Protein AF-A0A4R3JWD0-F1 (afdb_monomer_lite)

Organism: NCBI:txid1914471

Structure (mmCIF, N/CA/C/O backbone):
data_AF-A0A4R3JWD0-F1
#
_entry.id   AF-A0A4R3JWD0-F1
#
loop_
_atom_site.group_PDB
_atom_site.id
_atom_site.type_symbol
_atom_site.label_atom_id
_atom_site.label_alt_id
_atom_site.label_comp_id
_atom_site.label_asym_id
_atom_site.label_entity_id
_atom_site.label_seq_id
_atom_site.pdbx_PDB_ins_code
_atom_site.Cartn_x
_atom_site.Cartn_y
_atom_site.Cartn_z
_atom_site.occupancy
_atom_site.B_iso_or_equiv
_atom_site.auth_seq_id
_atom_site.auth_comp_id
_atom_site.auth_asym_id
_atom_site.auth_atom_id
_atom_site.pdbx_PDB_model_num
ATOM 1 N N . MET A 1 1 ? 5.693 50.797 10.948 1.00 43.53 1 MET A N 1
ATOM 2 C CA . MET A 1 1 ? 4.697 49.925 10.291 1.00 43.53 1 MET A CA 1
ATOM 3 C C . MET A 1 1 ? 4.911 49.961 8.788 1.00 43.53 1 MET A C 1
ATOM 5 O O . MET A 1 1 ? 5.354 50.984 8.287 1.00 43.53 1 MET A O 1
ATOM 9 N N . SER A 1 2 ? 4.553 48.856 8.132 1.00 38.19 2 SER A N 1
ATOM 10 C CA . SER A 1 2 ? 4.403 48.661 6.682 1.00 38.19 2 SER A CA 1
ATOM 11 C C . SER A 1 2 ? 5.582 48.014 5.961 1.00 38.19 2 SER A C 1
ATOM 13 O O . SER A 1 2 ? 6.417 48.653 5.329 1.00 38.19 2 SER A O 1
ATOM 15 N N . ALA A 1 3 ? 5.560 46.682 6.027 1.00 42.00 3 ALA A N 1
ATOM 16 C CA . ALA A 1 3 ? 6.146 45.798 5.037 1.00 42.00 3 ALA A CA 1
ATOM 17 C C . ALA A 1 3 ? 5.497 46.051 3.668 1.00 42.00 3 ALA A C 1
ATOM 19 O O . ALA A 1 3 ? 4.273 46.160 3.567 1.00 42.00 3 ALA A O 1
ATOM 20 N N . LYS A 1 4 ? 6.308 46.111 2.610 1.00 38.50 4 LYS A N 1
ATOM 21 C CA . LYS A 1 4 ? 5.825 46.105 1.229 1.00 38.50 4 LYS A CA 1
ATOM 22 C C . LYS A 1 4 ? 6.201 44.769 0.597 1.00 38.50 4 LYS A C 1
ATOM 24 O O . LYS A 1 4 ? 7.335 44.552 0.190 1.00 38.50 4 LYS A O 1
ATOM 29 N N . THR A 1 5 ? 5.227 43.869 0.559 1.00 49.50 5 THR A N 1
ATOM 30 C CA . THR A 1 5 ? 5.233 42.627 -0.218 1.00 49.50 5 THR A CA 1
ATOM 31 C C . THR A 1 5 ? 5.431 42.936 -1.703 1.00 49.50 5 THR A C 1
ATOM 33 O O . THR A 1 5 ? 4.616 43.649 -2.293 1.00 49.50 5 THR A O 1
ATOM 36 N N . ALA A 1 6 ? 6.486 42.394 -2.314 1.00 43.38 6 ALA A N 1
ATOM 37 C CA . ALA A 1 6 ? 6.691 42.439 -3.759 1.00 43.38 6 ALA A CA 1
ATOM 38 C C . ALA A 1 6 ? 6.227 41.118 -4.392 1.00 43.38 6 ALA A C 1
ATOM 40 O O . ALA A 1 6 ? 6.686 40.030 -4.057 1.00 43.38 6 ALA A O 1
ATOM 41 N N . LYS A 1 7 ? 5.255 41.259 -5.289 1.00 51.94 7 LYS A N 1
ATOM 42 C CA . LYS A 1 7 ? 4.573 40.238 -6.084 1.00 51.94 7 LYS A CA 1
ATOM 43 C C . LYS A 1 7 ? 5.554 39.558 -7.051 1.00 51.94 7 LYS A C 1
ATOM 45 O O . LYS A 1 7 ? 6.137 40.236 -7.891 1.00 51.94 7 LYS A O 1
ATOM 50 N N . ALA A 1 8 ? 5.697 38.234 -6.970 1.00 51.66 8 ALA A N 1
ATOM 51 C CA . ALA A 1 8 ? 6.446 37.445 -7.947 1.00 51.66 8 ALA A CA 1
ATOM 52 C C . ALA A 1 8 ? 5.683 37.422 -9.286 1.00 51.66 8 ALA A C 1
ATOM 54 O O . ALA A 1 8 ? 4.585 36.875 -9.382 1.00 51.66 8 ALA A O 1
ATOM 55 N N . GLY A 1 9 ? 6.228 38.095 -10.301 1.00 44.94 9 GLY A N 1
ATOM 56 C CA . GLY A 1 9 ? 5.673 38.141 -11.652 1.00 44.94 9 GLY A CA 1
ATOM 57 C C . GLY A 1 9 ? 6.177 36.979 -12.504 1.00 44.94 9 GLY A C 1
ATOM 58 O O . GLY A 1 9 ? 7.372 36.701 -12.532 1.00 44.94 9 GLY A O 1
ATOM 59 N N . SER A 1 10 ? 5.263 36.331 -13.228 1.00 64.62 10 SER A N 1
ATOM 60 C CA . SER A 1 10 ? 5.551 35.334 -14.262 1.00 64.62 10 SER A CA 1
ATOM 61 C C . SER A 1 10 ? 6.258 35.992 -15.455 1.00 64.62 10 SER A C 1
ATOM 63 O O . SER A 1 10 ? 5.617 36.400 -16.430 1.00 64.62 10 SER A O 1
ATOM 65 N N . ALA A 1 11 ? 7.575 36.155 -15.380 1.00 67.19 11 ALA A N 1
ATOM 66 C CA . ALA A 1 11 ? 8.356 36.568 -16.536 1.00 67.19 11 ALA A CA 1
ATOM 67 C C . ALA A 1 11 ? 8.337 35.430 -17.571 1.00 67.19 11 ALA A C 1
ATOM 69 O O . ALA A 1 11 ? 8.742 34.307 -17.277 1.00 67.19 11 ALA A O 1
ATOM 70 N N . LYS A 1 12 ? 7.821 35.700 -18.778 1.00 69.06 12 LYS A N 1
ATOM 71 C CA . LYS A 1 12 ? 7.884 34.748 -19.895 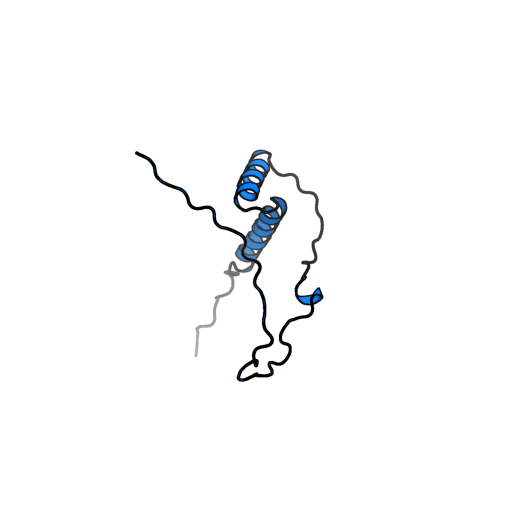1.00 69.06 12 LYS A CA 1
ATOM 72 C C . LYS A 1 12 ? 9.344 34.618 -20.320 1.00 69.06 12 LYS A C 1
ATOM 74 O O . LYS A 1 12 ? 9.938 35.610 -20.742 1.00 69.06 12 LYS A O 1
ATOM 79 N N . ILE A 1 13 ? 9.903 33.417 -20.191 1.00 78.12 13 ILE A N 1
ATOM 80 C CA . ILE A 1 13 ? 11.258 33.111 -20.650 1.00 78.12 13 ILE A CA 1
ATOM 81 C C . ILE A 1 13 ? 11.278 33.303 -22.172 1.00 78.12 13 ILE A C 1
ATOM 83 O O . ILE A 1 13 ? 10.476 32.700 -22.887 1.00 78.12 13 ILE A O 1
ATOM 87 N N . LYS A 1 14 ? 12.140 34.204 -22.653 1.00 76.38 14 LYS A N 1
ATOM 88 C CA . LYS A 1 14 ? 12.415 34.395 -24.079 1.00 76.38 14 LYS A CA 1
ATOM 89 C C . LYS A 1 14 ? 13.672 33.602 -24.395 1.00 76.38 14 LYS A C 1
ATOM 91 O O . LYS A 1 14 ? 14.740 33.957 -23.913 1.00 76.38 14 LYS A O 1
ATOM 96 N N . TYR A 1 15 ? 13.512 32.526 -25.147 1.00 82.31 15 TYR A N 1
ATOM 97 C CA . TYR A 1 15 ? 14.631 31.731 -25.631 1.00 82.31 15 TYR A CA 1
ATOM 98 C C . TYR A 1 15 ? 15.225 32.405 -26.870 1.00 82.31 15 TYR A C 1
ATOM 100 O O . TYR A 1 15 ? 14.486 32.927 -27.708 1.00 82.31 15 TYR A O 1
ATOM 108 N N . THR A 1 16 ? 16.549 32.419 -26.950 1.00 77.06 16 THR A N 1
ATOM 109 C CA . THR A 1 16 ? 17.345 32.871 -28.096 1.00 77.06 16 THR A CA 1
ATOM 110 C C . THR A 1 16 ? 18.126 31.677 -28.638 1.00 77.06 16 THR A C 1
ATOM 112 O O . THR A 1 16 ? 18.514 30.807 -27.859 1.00 77.06 16 THR A O 1
ATOM 115 N N . ASP A 1 17 ? 18.328 31.613 -29.958 1.00 76.25 17 ASP A N 1
ATOM 116 C CA . ASP A 1 17 ? 19.022 30.513 -30.651 1.00 76.25 17 ASP A CA 1
ATOM 117 C C . ASP A 1 17 ? 20.544 30.571 -30.414 1.00 76.25 17 ASP A C 1
ATOM 119 O O . ASP A 1 17 ? 21.342 30.823 -31.317 1.00 76.25 17 ASP A O 1
ATOM 123 N N . GLU A 1 18 ? 20.951 30.413 -29.159 1.00 81.00 18 GLU A N 1
ATOM 124 C CA . GLU A 1 18 ? 22.352 30.369 -28.758 1.00 81.00 18 GLU A CA 1
ATOM 125 C C . GLU A 1 18 ? 22.985 29.022 -29.136 1.00 81.00 18 GLU A C 1
ATOM 127 O O . GLU A 1 18 ? 22.302 27.992 -29.145 1.00 81.00 18 GLU A O 1
ATOM 132 N N . PRO A 1 19 ? 24.292 28.999 -29.457 1.00 79.19 19 PRO A N 1
ATOM 133 C CA . PRO A 1 19 ? 24.974 27.765 -29.806 1.00 79.19 19 PRO A CA 1
ATOM 134 C C . PRO A 1 19 ? 24.944 26.800 -28.616 1.00 79.19 19 PRO A C 1
ATOM 136 O O . PRO A 1 19 ? 25.497 27.073 -27.551 1.00 79.19 19 PRO A O 1
ATOM 139 N N . LEU A 1 20 ? 24.290 25.656 -28.816 1.00 73.81 20 LEU A N 1
ATOM 140 C CA . LEU A 1 20 ? 24.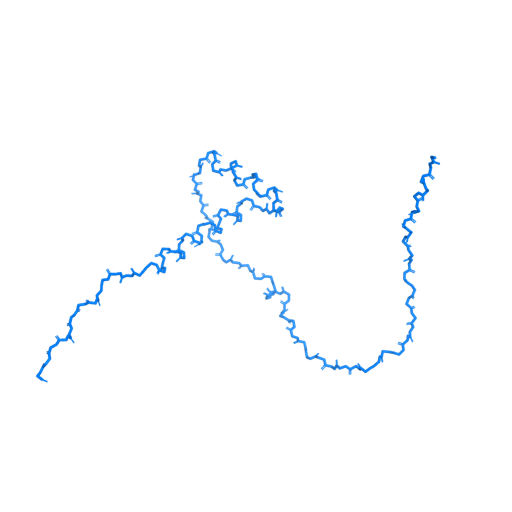374 24.500 -27.929 1.00 73.81 20 LEU A CA 1
ATOM 141 C C . LEU A 1 20 ? 25.857 24.112 -27.865 1.00 73.81 20 LEU A C 1
ATOM 143 O O . LEU A 1 20 ? 26.462 23.946 -28.919 1.00 73.81 20 LEU A O 1
ATOM 147 N N . GLY A 1 21 ? 26.445 24.083 -26.667 1.00 80.19 21 GLY A N 1
ATOM 148 C CA . GLY A 1 21 ? 27.884 23.879 -26.452 1.00 80.19 21 GLY A CA 1
ATOM 149 C C . GLY A 1 21 ? 28.397 22.509 -26.917 1.00 80.19 21 GLY A C 1
ATOM 150 O O . GLY A 1 21 ? 28.061 22.016 -27.985 1.00 80.19 21 GLY A O 1
ATOM 151 N N . GLU A 1 22 ? 29.247 21.858 -26.130 1.00 79.62 22 GLU A N 1
ATOM 152 C CA . GLU A 1 22 ? 29.704 20.507 -26.474 1.00 79.62 22 GLU A CA 1
ATOM 153 C C . GLU A 1 22 ? 28.536 19.514 -26.335 1.00 79.62 22 GLU A C 1
ATOM 155 O O . GLU A 1 22 ? 28.012 19.297 -25.243 1.00 79.62 22 GLU A O 1
ATOM 160 N N . ILE A 1 23 ? 28.076 18.963 -27.463 1.00 81.12 23 ILE A N 1
ATOM 161 C CA . ILE A 1 23 ? 26.947 18.028 -27.518 1.00 81.12 23 ILE A CA 1
ATOM 162 C C . ILE A 1 23 ? 27.497 16.608 -27.406 1.00 81.12 23 ILE A C 1
ATOM 164 O O . ILE A 1 23 ? 28.217 16.145 -28.289 1.00 81.12 23 ILE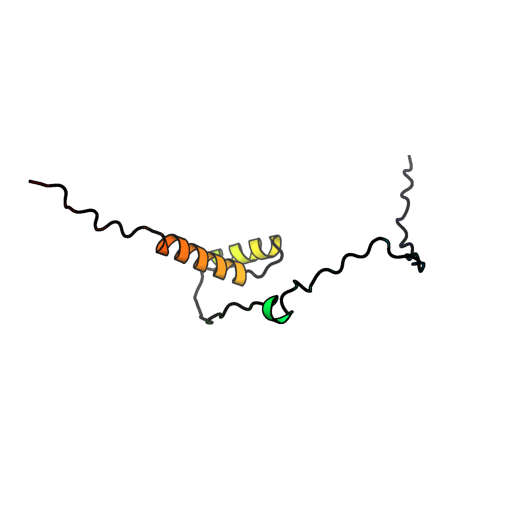 A O 1
ATOM 168 N N . GLU A 1 24 ? 27.113 15.897 -26.352 1.00 81.06 24 GLU A N 1
ATOM 169 C CA . GLU A 1 24 ? 27.395 14.472 -26.203 1.00 81.06 24 GLU A CA 1
ATOM 170 C C . GLU A 1 24 ? 26.151 13.664 -26.600 1.00 81.06 24 GLU A C 1
ATOM 172 O O . GLU A 1 24 ? 25.057 13.869 -26.071 1.00 81.06 24 GLU A O 1
ATOM 177 N N . VAL A 1 25 ? 26.296 12.767 -27.581 1.00 80.50 25 VAL A N 1
ATOM 178 C CA . VAL A 1 25 ? 25.191 11.921 -28.050 1.00 80.50 25 VAL A CA 1
ATOM 179 C C . VAL A 1 25 ? 25.048 10.742 -27.099 1.00 80.50 25 VAL A C 1
ATOM 181 O O . VAL A 1 25 ? 25.839 9.801 -27.140 1.00 80.50 25 VAL A O 1
ATOM 184 N N . ILE A 1 26 ? 24.022 10.787 -26.253 1.00 81.06 26 ILE A N 1
ATOM 185 C CA . ILE A 1 26 ? 23.698 9.683 -25.354 1.00 81.06 26 ILE A CA 1
ATOM 186 C C . ILE A 1 26 ? 22.730 8.733 -26.078 1.00 81.06 26 ILE A C 1
ATOM 188 O O . ILE A 1 26 ? 21.734 9.205 -26.635 1.00 81.06 26 ILE A O 1
ATOM 192 N N . PRO A 1 27 ? 22.992 7.413 -26.110 1.00 83.12 27 PRO A N 1
ATOM 193 C CA . PRO A 1 27 ? 22.024 6.448 -26.628 1.00 83.12 27 PRO A CA 1
ATOM 194 C C . PRO A 1 27 ? 20.724 6.511 -25.819 1.00 83.12 27 PRO A C 1
ATOM 196 O O . PRO A 1 27 ? 20.762 6.784 -24.626 1.00 83.12 27 PRO A O 1
ATOM 199 N N . ASP A 1 28 ? 19.579 6.244 -26.446 1.00 79.62 28 ASP A N 1
ATOM 200 C CA . ASP A 1 28 ? 18.297 6.214 -25.737 1.00 79.62 28 ASP A CA 1
ATOM 201 C C . ASP A 1 28 ? 18.302 5.083 -24.692 1.00 79.62 28 ASP A C 1
ATOM 203 O O . ASP A 1 28 ? 18.375 3.900 -25.024 1.00 79.62 28 ASP A O 1
ATOM 207 N N . PHE A 1 29 ? 18.309 5.465 -23.417 1.00 78.44 29 PHE A N 1
ATOM 208 C CA . PHE A 1 29 ? 18.308 4.569 -22.256 1.00 78.44 29 PHE A CA 1
ATOM 209 C C . PHE A 1 29 ? 16.941 4.530 -21.575 1.00 78.44 29 PHE A C 1
ATOM 211 O O . PHE A 1 29 ? 16.794 3.889 -20.529 1.00 78.44 29 PHE A O 1
ATOM 218 N N . LEU A 1 30 ? 15.950 5.249 -22.110 1.00 84.62 30 LEU A N 1
ATOM 219 C CA . LEU A 1 30 ? 14.630 5.248 -21.514 1.00 84.62 30 LEU A CA 1
ATOM 220 C C . LEU A 1 30 ? 13.900 3.963 -21.917 1.00 84.62 30 LEU A C 1
ATOM 222 O O . LEU A 1 30 ? 13.764 3.678 -23.108 1.00 84.62 30 LEU A O 1
ATOM 226 N N . PRO A 1 31 ? 13.405 3.179 -20.942 1.00 77.75 31 PRO A N 1
ATOM 227 C CA . PRO A 1 31 ? 12.504 2.087 -21.260 1.00 77.75 31 PRO A CA 1
ATOM 228 C C . PRO A 1 31 ? 11.264 2.659 -21.945 1.00 77.75 31 PRO A C 1
ATOM 230 O O . PRO A 1 31 ? 10.858 3.803 -21.700 1.00 77.75 31 PRO A O 1
ATOM 233 N N . SER A 1 32 ? 10.652 1.864 -22.815 1.00 84.00 32 SER A N 1
ATOM 234 C CA . SER A 1 32 ? 9.468 2.303 -23.544 1.00 84.00 32 SER A CA 1
ATOM 235 C C . SER A 1 32 ? 8.370 2.759 -22.565 1.00 84.00 32 SER A C 1
ATOM 237 O O . SER A 1 32 ? 8.268 2.235 -21.450 1.00 84.00 32 SER A O 1
ATOM 239 N N . PRO A 1 33 ? 7.482 3.697 -22.947 1.00 76.38 33 PRO A N 1
ATOM 240 C CA . PRO A 1 33 ? 6.395 4.142 -22.070 1.00 76.38 33 PRO A CA 1
ATOM 241 C C . PRO A 1 33 ? 5.526 3.002 -21.511 1.00 76.38 33 PRO A C 1
ATOM 243 O O . PRO A 1 33 ? 4.966 3.129 -20.424 1.00 76.38 33 PRO A O 1
ATOM 246 N N . ALA A 1 34 ? 5.425 1.883 -22.236 1.00 74.69 34 ALA A N 1
ATOM 247 C CA . ALA A 1 34 ? 4.725 0.681 -21.791 1.00 74.69 34 ALA A CA 1
ATOM 248 C C . ALA A 1 34 ? 5.471 -0.056 -20.663 1.00 74.69 34 ALA A C 1
ATOM 250 O O . ALA A 1 34 ? 4.839 -0.489 -19.702 1.00 74.69 34 ALA A O 1
ATOM 251 N N . GLU A 1 35 ? 6.798 -0.151 -20.746 1.00 72.38 35 GLU A N 1
ATOM 252 C CA . GLU A 1 35 ? 7.658 -0.741 -19.710 1.00 72.38 35 GLU A CA 1
ATOM 253 C C . GLU A 1 35 ? 7.749 0.157 -18.468 1.00 72.38 35 GLU A C 1
ATOM 255 O O . GLU A 1 35 ? 7.748 -0.338 -17.341 1.00 72.38 35 GLU A O 1
ATOM 260 N N . LEU A 1 36 ? 7.727 1.482 -18.655 1.00 69.69 36 LEU A N 1
ATOM 261 C CA . LEU A 1 36 ? 7.593 2.453 -17.561 1.00 69.69 36 LEU A CA 1
ATOM 262 C C . LEU A 1 36 ? 6.260 2.309 -16.810 1.00 69.69 36 LEU A C 1
ATOM 264 O O . LEU A 1 36 ? 6.179 2.598 -15.616 1.00 69.69 36 LEU A O 1
ATOM 268 N N . ALA A 1 37 ? 5.209 1.857 -17.495 1.00 65.31 37 ALA A N 1
ATOM 269 C CA . ALA A 1 37 ? 3.870 1.682 -16.949 1.00 65.31 37 ALA A CA 1
ATOM 270 C C . ALA A 1 37 ? 3.605 0.239 -16.481 1.00 65.31 37 ALA A C 1
ATOM 272 O O . ALA A 1 37 ? 2.509 -0.282 -16.706 1.00 65.31 37 ALA A O 1
ATOM 273 N N . PHE A 1 38 ? 4.579 -0.405 -15.825 1.00 62.41 38 PHE A N 1
ATOM 274 C CA . PHE A 1 38 ? 4.417 -1.750 -15.267 1.00 62.41 38 PHE A CA 1
ATOM 275 C C . PHE A 1 38 ? 3.140 -1.851 -14.413 1.00 62.41 38 PHE A C 1
ATOM 277 O O . PHE A 1 38 ? 2.971 -1.150 -13.410 1.00 62.41 38 PHE A O 1
ATOM 284 N N . ARG A 1 39 ? 2.216 -2.728 -14.821 1.00 63.16 39 ARG A N 1
ATOM 285 C CA . ARG A 1 39 ? 0.989 -3.039 -14.080 1.00 63.16 39 ARG A CA 1
ATOM 286 C C . ARG A 1 39 ? 1.155 -4.413 -13.449 1.00 63.16 39 ARG A C 1
ATOM 288 O O . ARG A 1 39 ? 1.198 -5.404 -14.164 1.00 63.16 39 ARG A O 1
ATOM 295 N N . GLU A 1 40 ? 1.221 -4.467 -12.122 1.00 66.88 40 GLU A N 1
ATOM 296 C CA . GLU A 1 40 ? 1.159 -5.734 -11.383 1.00 66.88 40 GLU A CA 1
ATOM 297 C C . GLU A 1 40 ? -0.123 -6.501 -11.766 1.00 66.88 40 GLU A C 1
ATOM 299 O O . GLU A 1 40 ? -1.222 -5.932 -11.742 1.00 66.88 40 GLU A O 1
ATOM 304 N N . GLU A 1 41 ? 0.012 -7.786 -12.114 1.00 72.38 41 GLU A N 1
ATOM 305 C CA . GLU A 1 41 ? -1.119 -8.683 -12.373 1.00 72.38 41 GLU A CA 1
ATOM 306 C C . GLU A 1 41 ? -1.911 -8.905 -11.075 1.00 72.38 41 GLU A C 1
ATOM 308 O O . GLU A 1 41 ? -1.557 -9.709 -10.216 1.00 72.38 41 GLU A O 1
ATOM 313 N N . GLY A 1 42 ? -2.983 -8.134 -10.893 1.00 77.00 42 GLY A N 1
ATOM 314 C CA . GLY A 1 42 ? -3.812 -8.193 -9.693 1.00 77.00 42 GLY A CA 1
ATOM 315 C C . GLY A 1 42 ? -4.994 -9.148 -9.840 1.00 77.00 42 GLY A C 1
ATOM 316 O O . GLY A 1 42 ? -5.908 -8.883 -10.622 1.00 77.00 42 GLY A O 1
ATOM 317 N N . VAL A 1 43 ? -5.052 -10.198 -9.016 1.00 85.50 43 VAL A N 1
ATOM 318 C CA . VAL A 1 43 ? -6.270 -11.008 -8.853 1.00 85.50 43 VAL A CA 1
ATOM 319 C C . VAL A 1 43 ? -7.233 -10.286 -7.911 1.00 85.50 43 VAL A C 1
ATOM 321 O O . VAL A 1 43 ? -6.916 -10.003 -6.754 1.00 85.50 43 VAL A O 1
ATOM 324 N N . LYS A 1 44 ? -8.439 -9.974 -8.395 1.00 86.25 44 LYS A N 1
ATOM 325 C CA . LYS A 1 44 ? -9.465 -9.310 -7.585 1.00 86.25 44 LYS A CA 1
ATOM 326 C C . LYS A 1 44 ? -10.182 -10.327 -6.700 1.00 86.25 44 LYS A C 1
ATOM 328 O O . LYS A 1 44 ? -10.873 -11.210 -7.198 1.00 86.25 44 LYS A O 1
ATOM 333 N N . ILE A 1 45 ? -10.089 -10.129 -5.390 1.00 87.25 45 ILE A N 1
ATOM 334 C CA . ILE A 1 45 ? -10.843 -10.887 -4.385 1.00 87.25 45 ILE A CA 1
ATOM 335 C C . ILE A 1 45 ? -11.772 -9.962 -3.589 1.00 87.25 45 ILE A C 1
ATOM 337 O O . ILE A 1 45 ? -11.583 -8.745 -3.568 1.00 87.25 45 ILE A O 1
ATOM 341 N N . THR A 1 46 ? -12.770 -10.539 -2.915 1.00 92.12 46 THR A N 1
ATOM 342 C CA . THR A 1 46 ? -13.617 -9.823 -1.948 1.00 92.12 46 THR A CA 1
ATOM 343 C C . THR A 1 46 ? -13.317 -10.347 -0.548 1.00 92.12 46 THR A C 1
ATOM 345 O O . THR A 1 46 ? -13.481 -11.534 -0.290 1.00 92.12 46 THR A O 1
ATOM 348 N N . LEU A 1 47 ? -12.876 -9.463 0.349 1.00 91.44 47 LEU A N 1
ATOM 349 C CA . LEU A 1 47 ? -12.535 -9.775 1.739 1.00 91.44 47 LEU A CA 1
ATOM 350 C C . LEU A 1 47 ? -13.311 -8.843 2.674 1.00 91.44 47 LEU A C 1
ATOM 352 O O . LEU A 1 47 ? -13.343 -7.630 2.456 1.00 91.44 47 LEU A O 1
ATOM 356 N N . ALA A 1 48 ? -13.905 -9.392 3.732 1.00 94.69 48 ALA A N 1
ATOM 357 C CA . ALA A 1 48 ? -14.514 -8.591 4.787 1.00 94.69 48 ALA A CA 1
ATOM 358 C C . ALA A 1 48 ? -13.433 -8.075 5.751 1.00 94.69 48 ALA A C 1
ATOM 360 O O . ALA A 1 48 ? -12.678 -8.855 6.326 1.00 94.69 48 ALA A O 1
ATOM 361 N N . LEU A 1 49 ? -13.375 -6.756 5.944 1.00 94.12 49 LEU A N 1
ATOM 362 C CA . L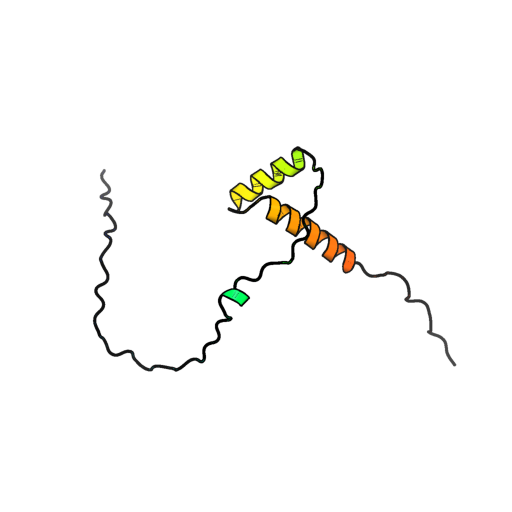EU A 1 49 ? -12.478 -6.096 6.894 1.00 94.12 49 LEU A CA 1
ATOM 363 C C . LEU A 1 49 ? -13.288 -5.385 7.979 1.00 94.12 49 LEU A C 1
ATOM 365 O O . LEU A 1 49 ? -14.409 -4.931 7.743 1.00 94.12 49 LEU A O 1
ATOM 369 N N . SER A 1 50 ? -12.708 -5.256 9.174 1.00 97.19 50 SER A N 1
ATOM 370 C CA . SER A 1 50 ? -13.345 -4.512 10.264 1.00 97.19 50 SER A CA 1
ATOM 371 C C . SER A 1 50 ? -13.474 -3.019 9.924 1.00 97.19 50 SER A C 1
ATOM 373 O O . SER A 1 50 ? -12.622 -2.455 9.229 1.00 97.19 50 SER A O 1
ATOM 375 N N . LYS A 1 51 ? -14.504 -2.348 10.464 1.00 97.75 51 LYS A N 1
ATOM 376 C CA . LYS A 1 51 ? -14.694 -0.893 10.290 1.00 97.75 51 LYS A CA 1
ATOM 377 C C . LYS A 1 51 ? -13.464 -0.101 10.743 1.00 97.75 51 LYS A C 1
ATOM 379 O O . LYS A 1 51 ? -12.964 0.729 9.991 1.00 97.75 51 LYS A O 1
ATOM 384 N N . LYS A 1 52 ? -12.921 -0.453 11.913 1.00 98.00 52 LYS A N 1
ATOM 385 C CA . LYS A 1 52 ? -11.712 0.152 12.489 1.00 98.00 52 LYS A CA 1
ATOM 386 C C . LYS A 1 52 ? -10.517 0.075 11.533 1.00 98.00 52 LYS A C 1
ATOM 388 O O . LYS A 1 52 ? -9.804 1.058 11.357 1.00 98.00 52 LYS A O 1
ATOM 393 N N . SER A 1 53 ? -10.303 -1.079 10.896 1.00 96.69 53 SER A N 1
ATOM 394 C CA . SER A 1 53 ? -9.212 -1.258 9.929 1.00 96.69 53 SER A CA 1
ATOM 395 C C . SER A 1 53 ? -9.391 -0.348 8.711 1.00 96.69 53 SER A C 1
ATOM 397 O O . SER A 1 53 ? -8.442 0.304 8.286 1.00 96.69 53 SER A O 1
ATOM 399 N N . ILE A 1 54 ? -10.608 -0.264 8.168 1.00 96.81 54 ILE A N 1
ATOM 400 C CA . ILE A 1 54 ? -10.899 0.591 7.009 1.00 96.81 54 ILE A CA 1
ATOM 401 C C . ILE A 1 54 ? -10.709 2.074 7.340 1.00 96.81 54 ILE A C 1
ATOM 403 O O . ILE A 1 54 ? -10.130 2.806 6.539 1.00 96.81 54 ILE A O 1
ATOM 407 N N . GLU A 1 55 ? -11.179 2.523 8.502 1.00 98.06 55 GLU A N 1
ATOM 408 C CA . GLU A 1 55 ? -11.017 3.909 8.955 1.00 98.06 55 GLU A CA 1
ATOM 409 C C . GLU A 1 55 ? -9.542 4.293 9.091 1.00 98.06 55 GLU A C 1
ATOM 411 O O . GLU A 1 55 ? -9.136 5.340 8.581 1.00 98.06 55 GLU A O 1
ATOM 416 N N . PHE A 1 56 ? -8.724 3.411 9.674 1.00 98.06 56 PHE A N 1
ATOM 417 C CA . PHE A 1 56 ? -7.278 3.606 9.763 1.00 98.06 56 PHE A CA 1
ATOM 418 C C . PHE A 1 56 ? -6.654 3.833 8.378 1.00 98.06 56 PHE A C 1
ATOM 420 O O . PHE A 1 56 ? -6.045 4.880 8.145 1.00 98.06 56 PHE A O 1
ATOM 427 N N . PHE A 1 57 ? -6.873 2.920 7.425 1.00 97.06 57 PHE A N 1
ATOM 428 C CA . PHE A 1 57 ? -6.273 3.051 6.093 1.00 97.06 57 PHE A CA 1
ATOM 429 C C . PHE A 1 57 ? -6.804 4.251 5.309 1.00 97.06 57 PHE A C 1
ATOM 431 O O . PHE A 1 57 ? -6.043 4.858 4.564 1.00 97.06 57 PHE A O 1
ATOM 438 N N . LYS A 1 58 ? -8.076 4.634 5.473 1.00 97.44 58 LYS A N 1
ATOM 439 C CA . LYS A 1 58 ? -8.615 5.862 4.862 1.00 97.44 58 LYS A CA 1
ATOM 440 C C . LYS A 1 58 ? -7.924 7.114 5.402 1.00 97.44 58 LYS A C 1
ATOM 442 O O . LYS A 1 58 ? -7.611 8.019 4.625 1.00 97.44 58 LYS A O 1
ATOM 447 N N . SER A 1 59 ? -7.679 7.155 6.712 1.00 97.94 59 SER A N 1
ATOM 448 C CA . SER A 1 59 ? -7.009 8.288 7.353 1.00 97.94 59 SER A CA 1
ATOM 449 C C . SER A 1 59 ? -5.559 8.426 6.886 1.00 97.94 59 SER A C 1
ATOM 451 O O . SER A 1 59 ? -5.142 9.519 6.514 1.00 97.94 59 SER A O 1
ATOM 453 N N . GLU A 1 60 ? -4.818 7.319 6.805 1.00 97.44 60 GLU A N 1
ATOM 454 C CA . GLU A 1 60 ? -3.433 7.320 6.329 1.00 97.44 60 GLU A CA 1
ATOM 455 C C . GLU A 1 60 ? -3.347 7.618 4.829 1.00 97.44 60 GLU A C 1
ATOM 457 O O . GLU A 1 60 ? -2.550 8.450 4.404 1.00 97.44 60 GLU A O 1
ATOM 462 N N . ALA A 1 61 ? -4.224 7.029 4.016 1.00 96.19 61 ALA A N 1
ATOM 463 C CA . ALA A 1 61 ? -4.249 7.263 2.575 1.00 96.19 61 ALA A CA 1
ATOM 464 C C . ALA A 1 61 ? -4.456 8.742 2.215 1.00 96.19 61 ALA A C 1
ATOM 466 O O . ALA A 1 61 ? -3.827 9.247 1.284 1.00 96.19 61 ALA A O 1
ATOM 467 N N . SER A 1 62 ? -5.285 9.443 2.996 1.00 96.56 62 SER A N 1
ATOM 468 C CA . SER A 1 62 ? -5.512 10.885 2.845 1.00 96.56 62 SER A CA 1
ATOM 469 C C . SER A 1 62 ? -4.252 11.706 3.132 1.00 96.56 62 SER A C 1
ATOM 471 O O . SER A 1 62 ? -3.986 12.667 2.417 1.00 96.56 62 SER A O 1
ATOM 473 N N . LYS A 1 63 ? -3.459 11.316 4.141 1.00 97.00 63 LYS A N 1
ATOM 474 C CA . LYS A 1 63 ? -2.203 11.998 4.504 1.00 97.00 63 LYS A CA 1
ATOM 475 C C . LYS A 1 63 ? -1.114 11.804 3.450 1.00 97.00 63 LYS A C 1
ATOM 477 O O . LYS A 1 63 ? -0.360 12.727 3.176 1.00 97.00 63 LYS A O 1
ATOM 482 N N . HIS A 1 64 ? -1.046 10.612 2.859 1.00 94.38 64 HIS A N 1
ATOM 483 C CA . HIS A 1 64 ? 0.002 10.225 1.904 1.00 94.38 64 HIS A CA 1
ATOM 484 C C . HIS A 1 64 ? -0.423 10.366 0.435 1.00 94.38 64 HIS A C 1
ATOM 486 O O . HIS A 1 64 ? 0.252 9.843 -0.449 1.00 94.38 64 HIS A O 1
ATOM 492 N N . HIS A 1 65 ? -1.556 11.028 0.164 1.00 93.75 65 HIS A N 1
ATOM 493 C CA . HIS A 1 65 ? -2.104 11.254 -1.182 1.00 93.75 65 HIS A CA 1
ATOM 494 C C . HIS A 1 65 ? -2.165 9.985 -2.050 1.00 93.75 65 HIS A C 1
ATOM 496 O O . HIS A 1 65 ? -1.812 9.983 -3.230 1.00 93.75 65 HIS A O 1
ATOM 502 N N . THR A 1 66 ? -2.620 8.881 -1.458 1.00 94.06 66 THR A N 1
ATOM 503 C CA . THR A 1 66 ? -2.691 7.570 -2.115 1.00 94.06 66 THR A CA 1
ATOM 504 C C . THR A 1 66 ? -4.064 6.929 -1.927 1.00 94.06 66 THR A C 1
ATOM 506 O O . THR A 1 66 ? -4.926 7.439 -1.218 1.00 94.06 66 THR A O 1
ATOM 509 N N . GLN A 1 67 ? -4.296 5.793 -2.580 1.00 95.19 67 GLN A N 1
ATOM 510 C CA . GLN A 1 67 ? -5.516 5.007 -2.403 1.00 95.19 67 GLN A CA 1
ATOM 511 C C . GLN A 1 67 ? -5.355 4.038 -1.227 1.00 95.19 67 GLN A C 1
ATOM 513 O O . GLN A 1 67 ? -4.383 3.281 -1.173 1.00 95.19 67 GLN A O 1
ATOM 518 N N . TYR A 1 68 ? -6.334 3.983 -0.321 1.00 95.75 68 TYR A N 1
ATOM 519 C CA . TYR A 1 68 ? -6.289 3.092 0.848 1.00 95.75 68 TYR A CA 1
ATOM 520 C C . TYR A 1 68 ? -6.163 1.610 0.448 1.00 95.75 68 TYR A C 1
ATOM 522 O O . TYR A 1 68 ? -5.499 0.831 1.129 1.00 95.75 68 TYR A O 1
ATOM 530 N N . GLN A 1 69 ? -6.719 1.221 -0.705 1.00 93.75 69 GLN A N 1
ATOM 531 C CA . GLN A 1 69 ? -6.590 -0.130 -1.256 1.00 93.75 69 GLN A CA 1
ATOM 532 C C . GLN A 1 69 ? -5.135 -0.488 -1.585 1.00 93.75 69 GLN A C 1
ATOM 534 O O . GLN A 1 69 ? -4.758 -1.655 -1.510 1.00 93.75 69 GLN A O 1
ATOM 539 N N . ARG A 1 70 ? -4.311 0.492 -1.982 1.00 92.44 70 ARG A N 1
ATOM 540 C CA . ARG A 1 70 ? -2.883 0.272 -2.258 1.00 92.44 70 ARG A CA 1
ATOM 541 C C . ARG A 1 70 ? -2.135 -0.058 -0.970 1.00 92.44 70 ARG A C 1
ATOM 543 O O . ARG A 1 70 ? -1.316 -0.967 -0.977 1.00 92.44 70 ARG A O 1
ATOM 550 N N . MET A 1 71 ? -2.464 0.625 0.126 1.00 94.75 71 MET A N 1
ATOM 551 C CA . MET A 1 71 ? -1.881 0.341 1.439 1.00 94.75 71 MET A CA 1
ATOM 552 C C . MET A 1 71 ? -2.257 -1.057 1.938 1.00 94.75 71 MET A C 1
ATOM 554 O O . MET A 1 71 ? -1.390 -1.780 2.416 1.00 94.75 71 MET A O 1
ATOM 558 N N . ILE A 1 72 ? -3.523 -1.461 1.775 1.00 95.06 72 ILE A N 1
ATOM 559 C CA . ILE A 1 72 ? -3.983 -2.805 2.161 1.00 95.06 72 ILE A CA 1
ATOM 560 C C . ILE A 1 72 ? -3.236 -3.886 1.372 1.00 95.06 72 ILE A C 1
ATOM 562 O O . ILE A 1 72 ? -2.757 -4.839 1.975 1.00 95.06 72 ILE A O 1
ATOM 566 N N . ARG A 1 73 ? -3.104 -3.728 0.045 1.00 92.31 73 ARG A N 1
ATOM 567 C CA . ARG A 1 73 ? -2.346 -4.671 -0.797 1.00 92.31 73 ARG A CA 1
ATOM 568 C C . ARG A 1 73 ? -0.899 -4.807 -0.325 1.00 92.31 73 ARG A C 1
ATOM 570 O O . ARG A 1 73 ? -0.483 -5.905 0.009 1.00 92.31 73 ARG A O 1
ATOM 577 N N . ARG A 1 74 ? -0.197 -3.681 -0.155 1.00 93.06 74 ARG A N 1
ATOM 578 C CA . ARG A 1 74 ? 1.207 -3.678 0.286 1.00 93.06 74 ARG A CA 1
ATOM 579 C C . ARG A 1 74 ? 1.408 -4.295 1.665 1.00 93.06 74 ARG A C 1
ATOM 581 O O . ARG A 1 74 ? 2.429 -4.929 1.889 1.00 93.06 74 ARG A O 1
ATOM 588 N N . LEU A 1 75 ? 0.449 -4.132 2.577 1.00 94.38 75 LEU A N 1
ATOM 589 C CA . LEU A 1 75 ? 0.507 -4.799 3.876 1.00 94.38 75 LEU A CA 1
ATOM 590 C C . LEU A 1 75 ? 0.427 -6.325 3.737 1.00 94.38 75 LEU A C 1
ATOM 592 O O . LEU A 1 75 ? 1.154 -7.030 4.431 1.00 94.38 75 LEU A O 1
ATOM 596 N N . LEU A 1 76 ? -0.459 -6.831 2.875 1.00 93.56 76 LEU A N 1
ATOM 597 C CA . LEU A 1 76 ? -0.592 -8.269 2.636 1.00 93.56 76 LEU A CA 1
ATOM 598 C C . LEU A 1 76 ? 0.668 -8.837 1.978 1.00 93.56 76 LEU A C 1
ATOM 600 O O . LEU A 1 76 ? 1.171 -9.854 2.449 1.00 93.56 76 LEU A O 1
ATOM 604 N N . ASP A 1 77 ? 1.197 -8.150 0.964 1.00 91.69 77 ASP A N 1
ATOM 605 C CA . ASP A 1 77 ? 2.425 -8.555 0.271 1.00 91.69 77 ASP A CA 1
ATOM 606 C C . ASP A 1 77 ? 3.602 -8.634 1.259 1.00 91.69 77 ASP A C 1
ATOM 608 O O . ASP A 1 77 ? 4.206 -9.693 1.420 1.00 91.69 77 ASP A O 1
ATOM 612 N N . ALA A 1 78 ? 3.840 -7.563 2.028 1.00 94.38 78 ALA A N 1
ATOM 613 C CA . ALA A 1 78 ? 4.921 -7.507 3.015 1.00 94.38 78 ALA A CA 1
ATOM 614 C C . ALA A 1 78 ? 4.772 -8.558 4.129 1.00 94.38 78 ALA A C 1
ATOM 616 O O . ALA A 1 78 ? 5.761 -9.100 4.622 1.00 94.38 78 ALA A O 1
ATOM 617 N N . TYR A 1 79 ? 3.536 -8.862 4.543 1.00 94.88 79 TYR A N 1
ATOM 618 C CA . TYR A 1 79 ? 3.287 -9.928 5.510 1.00 94.88 79 TYR A CA 1
ATOM 619 C C . TYR A 1 79 ? 3.668 -11.300 4.944 1.00 94.88 79 TYR A C 1
ATOM 621 O O . TYR A 1 79 ? 4.304 -12.088 5.644 1.00 94.88 79 TYR A O 1
ATOM 629 N N . VAL A 1 80 ? 3.298 -11.595 3.695 1.00 94.69 80 VAL A N 1
ATOM 630 C CA . VAL A 1 80 ? 3.628 -12.873 3.050 1.00 94.69 80 VAL A CA 1
ATOM 631 C C . VAL A 1 80 ? 5.133 -13.003 2.836 1.00 94.69 80 VAL A C 1
ATOM 633 O O . VAL A 1 80 ? 5.683 -14.048 3.174 1.00 94.69 80 VAL A O 1
ATOM 636 N N . GLU A 1 81 ? 5.805 -11.955 2.353 1.00 92.50 81 GLU A N 1
ATOM 637 C CA . GLU A 1 81 ? 7.268 -11.918 2.196 1.00 92.50 81 GLU A CA 1
ATOM 638 C C . GLU A 1 81 ? 7.977 -12.240 3.518 1.00 92.50 81 GLU A C 1
ATOM 640 O O . GLU A 1 81 ? 8.797 -13.158 3.583 1.00 92.50 81 GLU A O 1
ATOM 645 N N . ALA A 1 82 ? 7.571 -11.582 4.609 1.00 93.81 82 ALA A N 1
ATOM 646 C CA . ALA A 1 82 ? 8.142 -11.818 5.933 1.00 93.81 82 ALA A CA 1
ATOM 647 C C . ALA A 1 82 ? 7.936 -13.257 6.448 1.00 93.81 82 ALA A C 1
ATOM 649 O O . ALA A 1 82 ? 8.770 -13.772 7.194 1.00 93.81 82 ALA A O 1
ATOM 650 N N . GLN A 1 83 ? 6.837 -13.922 6.071 1.00 90.44 83 GLN A N 1
ATOM 651 C CA . GLN A 1 83 ? 6.574 -15.316 6.454 1.00 90.44 83 GLN A CA 1
ATOM 652 C C . GLN A 1 83 ? 7.243 -16.329 5.520 1.00 90.44 83 GLN A C 1
ATOM 654 O O . GLN A 1 83 ? 7.603 -17.420 5.959 1.00 90.44 83 GLN A O 1
ATOM 659 N N . ALA A 1 84 ? 7.424 -15.985 4.246 1.00 85.50 84 ALA A N 1
ATOM 660 C CA . ALA A 1 84 ? 8.107 -16.826 3.270 1.00 85.50 84 ALA A CA 1
ATOM 661 C C . ALA A 1 84 ? 9.622 -16.894 3.534 1.00 85.50 84 ALA A C 1
ATOM 663 O O . ALA A 1 84 ? 10.228 -17.948 3.337 1.00 85.50 84 ALA A O 1
ATOM 664 N N . GLU A 1 85 ? 10.218 -15.805 4.030 1.00 66.12 85 GLU A N 1
ATOM 665 C CA . GLU A 1 85 ? 11.626 -15.752 4.446 1.00 66.12 85 GLU A CA 1
ATOM 666 C C .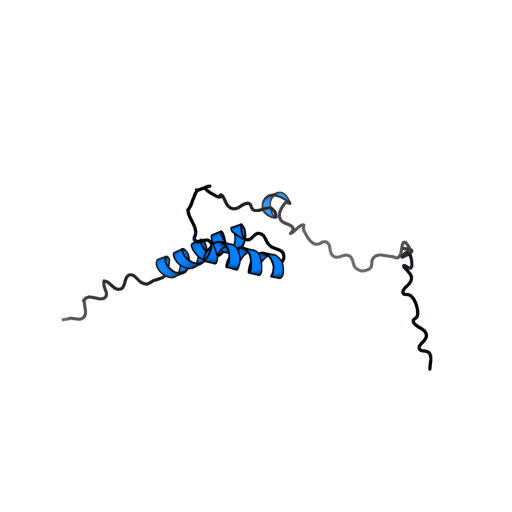 GLU A 1 85 ? 11.883 -16.331 5.847 1.00 66.12 85 GLU A C 1
ATOM 668 O O . GLU A 1 85 ? 13.039 -16.537 6.235 1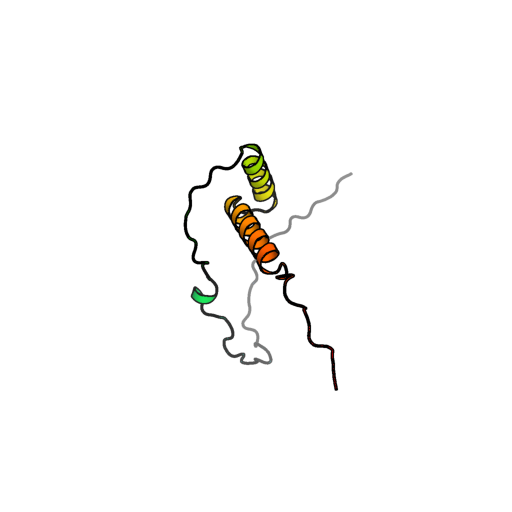.00 66.12 85 GLU A O 1
ATOM 673 N N . ALA A 1 86 ? 10.832 -16.648 6.617 1.00 60.06 86 ALA A N 1
ATOM 674 C CA . ALA A 1 86 ? 10.996 -17.336 7.889 1.00 60.06 86 ALA A CA 1
ATOM 675 C C . ALA A 1 86 ? 11.675 -18.696 7.632 1.00 60.06 86 ALA A C 1
ATOM 677 O O . ALA A 1 86 ? 11.161 -19.527 6.875 1.00 60.06 86 ALA A O 1
ATOM 678 N N . PRO A 1 87 ? 12.847 -18.964 8.238 1.00 58.22 87 PRO A N 1
ATOM 679 C CA . PRO A 1 87 ? 13.609 -20.147 7.903 1.00 58.22 87 PRO A CA 1
ATOM 680 C C . PRO A 1 87 ? 12.793 -21.375 8.282 1.00 58.22 87 PRO A C 1
ATOM 682 O O . PRO A 1 87 ? 12.323 -21.491 9.418 1.00 58.22 87 PRO A O 1
ATOM 685 N N . ARG A 1 88 ? 12.709 -22.335 7.356 1.00 61.50 88 ARG A N 1
ATOM 686 C CA . ARG A 1 88 ? 12.444 -23.741 7.674 1.00 61.50 88 ARG A CA 1
ATOM 687 C C . ARG A 1 88 ? 13.500 -24.199 8.690 1.00 61.50 88 ARG A C 1
ATOM 689 O O . ARG A 1 88 ? 14.535 -24.756 8.329 1.00 61.50 88 ARG A O 1
ATOM 696 N N . ARG A 1 89 ? 13.288 -23.918 9.979 1.00 60.22 89 ARG A N 1
ATOM 697 C CA . ARG A 1 89 ? 14.082 -24.467 11.082 1.00 60.22 89 ARG A CA 1
ATOM 698 C C . ARG A 1 89 ? 13.730 -25.942 11.179 1.00 60.22 89 ARG A C 1
ATOM 700 O O . ARG A 1 89 ? 12.821 -26.318 11.905 1.00 60.22 89 ARG A O 1
ATOM 707 N N . GLY A 1 90 ? 14.422 -26.766 10.403 1.00 58.66 90 GLY A N 1
ATOM 708 C CA . GLY A 1 90 ? 14.160 -28.198 10.405 1.00 58.66 90 GLY A CA 1
ATOM 709 C C . GLY A 1 90 ? 14.938 -28.980 9.361 1.00 58.66 90 GLY A C 1
ATOM 710 O O . GLY A 1 90 ? 14.315 -29.617 8.530 1.00 58.66 90 GLY A O 1
ATOM 711 N N . SER A 1 91 ? 16.273 -28.915 9.402 1.00 56.50 91 SER A N 1
ATOM 712 C CA . SER A 1 91 ? 17.164 -30.084 9.233 1.00 56.50 91 SER A CA 1
ATOM 713 C C . SER A 1 91 ? 18.637 -29.650 9.287 1.00 56.50 91 SER A C 1
ATOM 715 O O . SER A 1 91 ? 19.369 -29.685 8.300 1.00 56.50 91 SER A O 1
ATOM 717 N N . ARG A 1 92 ? 19.098 -29.224 10.467 1.00 58.75 92 ARG A N 1
ATOM 718 C CA . ARG A 1 92 ? 20.514 -29.356 10.846 1.00 58.75 92 ARG A CA 1
ATOM 719 C C . ARG A 1 92 ? 20.618 -30.501 11.849 1.00 58.75 92 ARG A C 1
ATOM 721 O O . ARG A 1 92 ? 20.834 -30.294 13.032 1.00 58.75 92 ARG A O 1
ATOM 728 N N . THR A 1 93 ? 20.404 -31.702 11.343 1.00 55.12 93 THR A N 1
ATOM 729 C CA . THR A 1 93 ? 20.709 -32.984 11.984 1.00 55.12 93 THR A CA 1
ATOM 730 C C . THR A 1 93 ? 21.209 -33.863 10.853 1.00 55.12 93 THR A C 1
ATOM 732 O O . THR A 1 93 ? 20.564 -33.930 9.816 1.00 55.12 93 THR A O 1
ATOM 735 N N . ASP A 1 94 ? 22.308 -34.574 10.902 1.00 58.19 94 ASP A N 1
ATOM 736 C CA . ASP A 1 94 ? 23.428 -34.718 11.810 1.00 58.19 94 ASP A CA 1
ATOM 737 C C . ASP A 1 94 ? 24.402 -35.510 10.927 1.00 58.19 94 ASP A C 1
ATOM 739 O O . ASP A 1 94 ? 23.990 -36.488 10.302 1.00 58.19 94 ASP A O 1
ATOM 743 N N . LYS A 1 95 ? 25.638 -35.045 10.759 1.00 58.81 95 LYS A N 1
ATOM 744 C CA . LYS A 1 95 ? 26.738 -35.872 10.241 1.00 58.81 95 LYS A CA 1
ATOM 745 C C . LYS A 1 95 ? 28.064 -35.205 10.584 1.00 58.81 95 LYS A C 1
ATOM 747 O O . LYS A 1 95 ? 28.852 -34.811 9.729 1.00 58.81 95 LYS A O 1
ATOM 752 N N . ARG A 1 96 ? 28.305 -35.083 11.890 1.00 58.91 96 ARG A N 1
ATOM 753 C CA . ARG A 1 96 ? 29.665 -35.151 12.431 1.00 58.91 96 ARG A CA 1
ATOM 754 C C . ARG A 1 96 ? 29.814 -36.472 13.181 1.00 58.91 96 ARG A C 1
ATOM 756 O O . ARG A 1 96 ? 29.534 -36.517 14.372 1.00 58.91 96 ARG A O 1
ATOM 763 N N . ARG A 1 97 ? 30.312 -37.514 12.502 1.00 52.34 97 ARG A N 1
ATOM 764 C CA . ARG A 1 97 ? 31.211 -38.518 13.107 1.00 52.34 97 ARG A CA 1
ATOM 765 C C . ARG A 1 97 ? 31.815 -39.485 12.073 1.00 52.34 97 ARG A C 1
ATOM 767 O O . ARG A 1 97 ? 31.084 -40.329 11.578 1.00 52.34 97 ARG A O 1
ATOM 774 N N . ALA A 1 98 ? 33.124 -39.300 11.839 1.00 47.38 98 ALA A N 1
ATOM 775 C CA . ALA A 1 98 ? 34.247 -40.267 11.774 1.00 47.38 98 ALA A CA 1
ATOM 776 C C . ALA A 1 98 ? 34.151 -41.501 10.828 1.00 47.38 98 ALA A C 1
ATOM 778 O O . ALA A 1 98 ? 33.068 -41.788 10.321 1.00 47.38 98 ALA A O 1
ATOM 779 N N . PRO A 1 99 ? 35.239 -42.256 10.554 1.00 61.19 99 PRO A N 1
ATOM 780 C CA . PRO A 1 99 ? 36.505 -42.401 11.296 1.00 61.19 99 PRO A CA 1
ATOM 781 C C . PRO A 1 99 ? 37.538 -41.294 11.061 1.00 61.19 99 PRO A C 1
ATOM 783 O O . PRO A 1 99 ? 37.566 -40.724 9.950 1.00 61.19 99 PRO A O 1
#

pLDDT: mean 78.04, std 17.16, range [38.19, 98.06]

Foldseek 3Di:
DDDDDDDDDDDDDDDDPDDDPDDDDDPPPDDDPVVVVDDPPDDDDDDDDDPVLQVVLVVVCVVVVHDSVVVVVVVVVVVVVVVVPPDPPDDPDDDPDDD

Sequence (99 aa):
MSAKTAKAGSAKIKYTDEPLGEIEVIPDFLPSPAELAFREEGVKITLALSKKSIEFFKSEASKHHTQYQRMIRRLLDAYVEAQAEAPRRGSRTDKRRAP

Secondary structure (DSSP, 8-state):
----PPP---PPP----PPP-S-------PPPHHHHT----PPP------HHHHHHHHHHHHHTTS-HHHHHHHHHHHHHHHHHSS-------------

Radius of gyration: 28.6 Å; chains: 1; bounding box: 51×92×44 Å